Protein AF-A0A7S1X3M0-F1 (afdb_monomer_lite)

Organism: NCBI:txid63592

Foldseek 3Di:
DLLVVLVVQVVVDDVSNVVVVVVVVVVVVVLVVLVVVQADPPPDDRDDDDPVSVVVVVCCVPPPPVSVVVSVVVVVVVVVVVVVVVVVVVVVVVVVVPD

Structure (mmCIF, N/CA/C/O backbone):
data_AF-A0A7S1X3M0-F1
#
_entry.id   AF-A0A7S1X3M0-F1
#
loop_
_atom_site.group_PDB
_atom_site.id
_atom_site.type_symbol
_atom_site.label_atom_id
_atom_site.label_alt_id
_atom_site.label_comp_id
_atom_site.label_asym_id
_atom_site.label_entity_id
_atom_site.label_seq_id
_atom_site.pdbx_PDB_ins_code
_atom_site.Cartn_x
_atom_site.Cartn_y
_atom_site.Cartn_z
_atom_site.occupancy
_atom_site.B_iso_or_equiv
_atom_site.auth_seq_id
_atom_site.auth_comp_id
_atom_site.auth_asym_id
_atom_site.auth_atom_id
_atom_site.pdbx_PDB_model_num
ATOM 1 N N . ARG A 1 1 ? -13.180 -8.998 1.785 1.00 62.06 1 ARG A N 1
ATOM 2 C CA . ARG A 1 1 ? -12.391 -10.074 2.449 1.00 62.06 1 ARG A CA 1
ATOM 3 C C . ARG A 1 1 ? -11.253 -9.499 3.296 1.00 62.06 1 ARG A C 1
ATOM 5 O O . ARG A 1 1 ? -11.160 -9.897 4.445 1.00 62.06 1 ARG A O 1
ATOM 12 N N . VAL A 1 2 ? -10.456 -8.553 2.781 1.00 65.25 2 VAL A N 1
ATOM 13 C CA . VAL A 1 2 ? -9.400 -7.860 3.551 1.00 65.25 2 VAL A CA 1
ATOM 14 C C . VAL A 1 2 ? -9.981 -6.854 4.551 1.00 65.25 2 VAL A C 1
ATOM 16 O O . VAL A 1 2 ? -9.679 -6.969 5.732 1.00 65.25 2 VAL A O 1
ATOM 19 N N . LEU A 1 3 ? -10.903 -5.978 4.126 1.00 62.84 3 LEU A N 1
ATOM 20 C CA . LEU A 1 3 ? -11.621 -5.056 5.023 1.00 62.84 3 LEU A CA 1
ATOM 21 C C . LEU A 1 3 ? -12.209 -5.769 6.249 1.00 62.84 3 LEU A C 1
ATOM 23 O O . LEU A 1 3 ? -11.845 -5.461 7.369 1.00 62.84 3 LEU A O 1
ATOM 27 N N . ALA A 1 4 ? -12.996 -6.827 6.038 1.00 64.00 4 ALA A N 1
ATOM 28 C CA . ALA A 1 4 ? -13.588 -7.608 7.126 1.00 64.00 4 ALA A CA 1
ATOM 29 C C . ALA A 1 4 ? -12.561 -8.200 8.115 1.00 64.00 4 ALA A C 1
ATOM 31 O O . ALA A 1 4 ? -12.884 -8.363 9.287 1.00 64.00 4 ALA A O 1
ATOM 32 N N . MET A 1 5 ? -11.338 -8.532 7.678 1.00 67.94 5 MET A N 1
ATOM 33 C CA . MET A 1 5 ? -10.259 -8.938 8.591 1.00 67.94 5 MET A CA 1
ATOM 34 C C . MET A 1 5 ? -9.700 -7.746 9.371 1.00 67.94 5 MET A C 1
ATOM 36 O O . MET A 1 5 ? -9.484 -7.864 10.576 1.00 67.94 5 MET A O 1
ATOM 40 N N . LEU A 1 6 ? -9.487 -6.611 8.701 1.00 67.50 6 LEU A N 1
ATOM 41 C CA . LEU A 1 6 ? -8.983 -5.381 9.312 1.00 67.50 6 LEU A CA 1
ATOM 42 C C . LEU A 1 6 ? -9.972 -4.822 10.349 1.00 67.50 6 LEU A C 1
ATOM 44 O O . LEU A 1 6 ? -9.565 -4.512 11.465 1.00 67.50 6 LEU A O 1
ATOM 48 N N . THR A 1 7 ? -11.271 -4.807 10.045 1.00 64.31 7 THR A N 1
ATOM 49 C CA . THR A 1 7 ? -12.333 -4.403 10.980 1.00 64.31 7 THR A CA 1
ATOM 50 C C . THR A 1 7 ? -12.415 -5.356 12.178 1.00 64.31 7 THR A C 1
ATOM 52 O O . THR A 1 7 ? -12.579 -4.925 13.316 1.00 64.31 7 THR A O 1
ATOM 55 N N . ARG A 1 8 ? -12.208 -6.668 11.981 1.00 66.31 8 ARG A N 1
ATOM 56 C CA . ARG A 1 8 ? -12.143 -7.633 13.097 1.00 66.31 8 ARG A CA 1
ATOM 57 C C . ARG A 1 8 ? -10.950 -7.363 14.019 1.00 66.31 8 ARG A C 1
ATOM 59 O O . ARG A 1 8 ? -11.074 -7.473 15.234 1.00 66.31 8 ARG A O 1
ATOM 66 N N . LEU A 1 9 ? -9.807 -6.977 13.454 1.00 63.94 9 LEU A N 1
ATOM 67 C CA . LEU A 1 9 ? -8.625 -6.561 14.215 1.00 63.94 9 LEU A CA 1
ATOM 68 C C . LEU A 1 9 ? -8.849 -5.240 14.961 1.00 63.94 9 LEU A C 1
ATOM 70 O O . LEU A 1 9 ? -8.389 -5.115 16.092 1.00 63.94 9 LEU A O 1
ATOM 74 N N . TYR A 1 10 ? -9.604 -4.305 14.380 1.00 62.72 10 TYR A N 1
ATOM 75 C CA . TYR A 1 10 ? -10.039 -3.086 15.065 1.00 62.72 10 TYR A CA 1
ATOM 76 C C . TYR A 1 10 ? -10.862 -3.410 16.324 1.00 62.72 10 TYR A C 1
ATOM 78 O O . TYR A 1 10 ? -10.590 -2.878 17.399 1.00 62.72 10 TYR A O 1
ATOM 86 N N . THR A 1 11 ? -11.786 -4.377 16.239 1.00 65.75 11 THR A N 1
ATOM 87 C CA . THR A 1 11 ? -12.591 -4.813 17.400 1.00 65.75 11 THR A CA 1
ATOM 88 C C . THR A 1 11 ? -11.795 -5.542 18.491 1.00 65.75 11 THR A C 1
ATOM 90 O O . THR A 1 11 ? -12.289 -5.678 19.608 1.00 65.75 11 THR A O 1
ATOM 93 N N . LEU A 1 12 ? -10.565 -5.993 18.206 1.00 62.84 12 LEU A N 1
ATOM 94 C CA . LEU A 1 12 ? -9.696 -6.681 19.174 1.00 62.84 12 LEU A CA 1
ATOM 95 C C . LEU A 1 12 ? -8.984 -5.723 20.154 1.00 62.84 12 LEU A C 1
ATOM 97 O O . LEU A 1 12 ? -8.334 -6.190 21.090 1.00 62.84 12 LEU A O 1
ATOM 101 N N . GLY A 1 13 ? -9.108 -4.404 19.968 1.00 66.38 13 GLY A N 1
ATOM 102 C CA . GLY A 1 13 ? -8.579 -3.376 20.870 1.00 66.38 13 GLY A CA 1
ATOM 103 C C . GLY A 1 13 ? -7.465 -2.514 20.262 1.00 66.38 13 GLY A C 1
ATOM 104 O O . GLY A 1 13 ? -6.833 -2.874 19.266 1.00 66.38 13 GLY A O 1
ATOM 105 N N . SER A 1 14 ? -7.199 -1.356 20.882 1.00 69.00 14 SER A N 1
ATOM 106 C CA . SER A 1 14 ? -6.339 -0.306 20.302 1.00 69.00 14 SER A CA 1
ATOM 107 C C . SER A 1 14 ? -4.895 -0.751 20.026 1.00 69.00 14 SER A C 1
ATOM 109 O O . SER A 1 14 ? -4.306 -0.339 19.030 1.00 69.00 14 SER A O 1
ATOM 111 N N . SER A 1 15 ? -4.335 -1.643 20.850 1.00 77.38 15 SER A N 1
ATOM 112 C CA . SER A 1 15 ? -2.954 -2.131 20.699 1.00 77.38 15 SER A CA 1
ATOM 113 C C . SER A 1 15 ? -2.755 -2.972 19.430 1.00 77.38 15 SER A C 1
ATOM 115 O O . SER A 1 15 ? -1.770 -2.790 18.711 1.00 77.38 15 SER A O 1
ATOM 117 N N . ALA A 1 16 ? -3.705 -3.856 19.102 1.00 77.50 16 ALA A N 1
ATOM 118 C CA . ALA A 1 16 ? -3.637 -4.679 17.893 1.00 77.50 16 ALA A CA 1
ATOM 119 C C . ALA A 1 16 ? -3.749 -3.816 16.626 1.00 77.50 16 ALA A C 1
ATOM 121 O O . ALA A 1 16 ? -3.015 -4.019 15.657 1.00 77.50 16 ALA A O 1
ATOM 122 N N . MET A 1 17 ? -4.616 -2.804 16.674 1.00 76.62 17 MET A N 1
ATOM 123 C CA . MET A 1 17 ? -4.797 -1.831 15.602 1.00 76.62 17 MET A CA 1
ATOM 124 C C . MET A 1 17 ? -3.538 -0.979 15.368 1.00 76.62 17 MET A C 1
ATOM 126 O O . MET A 1 17 ? -3.088 -0.828 14.231 1.00 76.62 17 MET A O 1
ATOM 130 N N . GLU A 1 18 ? -2.898 -0.479 16.428 1.00 80.94 18 GLU A N 1
ATOM 131 C CA . GLU A 1 18 ? -1.627 0.244 16.300 1.00 80.94 18 GLU A CA 1
ATOM 132 C C . GLU A 1 18 ? -0.512 -0.627 15.709 1.00 80.94 18 GLU A C 1
ATOM 134 O O . GLU A 1 18 ? 0.251 -0.176 14.848 1.00 80.94 18 GLU A O 1
ATOM 139 N N . GLN A 1 19 ? -0.398 -1.880 16.156 1.00 84.25 19 GLN A N 1
ATOM 140 C CA . GLN A 1 19 ? 0.600 -2.812 15.630 1.00 84.25 19 GLN A CA 1
ATOM 141 C C . GLN A 1 19 ? 0.368 -3.100 14.145 1.00 84.25 19 GLN A C 1
ATOM 143 O O . GLN A 1 19 ? 1.316 -3.067 13.356 1.00 84.25 19 GLN A O 1
ATOM 148 N N . LEU A 1 20 ? -0.887 -3.306 13.750 1.00 83.50 20 LEU A N 1
ATOM 149 C CA . LEU A 1 20 ? -1.288 -3.486 12.361 1.00 83.50 20 LEU A CA 1
ATOM 150 C C . LEU A 1 20 ? -0.913 -2.271 11.502 1.00 83.50 20 LEU A C 1
ATOM 152 O O . LEU A 1 20 ? -0.260 -2.434 10.471 1.00 83.50 20 LEU A O 1
ATOM 156 N N . LEU A 1 21 ? -1.228 -1.052 11.950 1.00 84.81 21 LEU A N 1
ATOM 157 C CA . LEU A 1 21 ? -0.844 0.178 11.250 1.00 84.81 21 LEU A CA 1
ATOM 158 C C . LEU A 1 21 ? 0.679 0.313 11.110 1.00 84.81 21 LEU A C 1
ATOM 160 O O . LEU A 1 21 ? 1.171 0.709 10.048 1.00 84.81 21 LEU A O 1
ATOM 164 N N . ARG A 1 22 ? 1.456 -0.070 12.133 1.00 88.50 22 ARG A N 1
ATOM 165 C CA . ARG A 1 22 ? 2.930 -0.080 12.055 1.00 88.50 22 ARG A CA 1
ATOM 166 C C . ARG A 1 22 ? 3.439 -1.073 11.011 1.00 88.50 22 ARG A C 1
ATOM 168 O O . ARG A 1 22 ? 4.363 -0.742 10.266 1.00 88.50 22 ARG A O 1
ATOM 175 N N . VAL A 1 23 ? 2.856 -2.270 10.940 1.00 89.56 23 VAL A N 1
ATOM 176 C CA . VAL A 1 23 ? 3.217 -3.280 9.933 1.00 89.56 23 VAL A CA 1
ATOM 177 C C . VAL A 1 23 ? 2.865 -2.790 8.531 1.00 89.56 23 VAL A C 1
ATOM 179 O O . VAL A 1 23 ? 3.726 -2.824 7.652 1.00 89.56 23 VAL A O 1
ATOM 182 N N . LEU A 1 24 ? 1.655 -2.259 8.335 1.00 89.31 24 LEU A N 1
ATOM 183 C CA . LEU A 1 24 ? 1.218 -1.693 7.058 1.00 89.31 24 LEU A CA 1
ATOM 184 C C . LEU A 1 24 ? 2.154 -0.572 6.602 1.00 89.31 24 LEU A C 1
ATOM 186 O O . LEU A 1 24 ? 2.650 -0.599 5.479 1.00 89.31 24 LEU A O 1
ATOM 190 N N . THR A 1 25 ? 2.491 0.358 7.496 1.00 90.81 25 THR A N 1
ATOM 191 C CA . THR A 1 25 ? 3.425 1.457 7.203 1.00 90.81 25 THR A CA 1
ATOM 192 C C . THR A 1 25 ? 4.780 0.933 6.719 1.00 90.81 25 THR A C 1
ATOM 194 O O . THR A 1 25 ? 5.341 1.437 5.743 1.00 90.81 25 THR A O 1
ATOM 197 N N . ARG A 1 26 ? 5.316 -0.111 7.366 1.00 92.94 26 ARG A N 1
ATOM 198 C CA . ARG A 1 26 ? 6.574 -0.745 6.945 1.00 92.94 26 ARG A CA 1
ATOM 199 C C . ARG A 1 26 ? 6.436 -1.426 5.585 1.00 92.94 26 ARG A C 1
ATOM 201 O O . ARG A 1 26 ? 7.324 -1.258 4.752 1.00 92.94 26 ARG A O 1
ATOM 208 N N . ALA A 1 27 ? 5.335 -2.135 5.343 1.00 90.12 27 ALA A N 1
ATOM 209 C CA . ALA A 1 27 ? 5.070 -2.794 4.069 1.00 90.12 27 ALA A CA 1
ATOM 210 C C . ALA A 1 27 ? 5.014 -1.783 2.910 1.00 90.12 27 ALA A C 1
ATOM 212 O O . ALA A 1 27 ? 5.738 -1.946 1.928 1.00 90.12 27 ALA A O 1
ATOM 213 N N . TYR A 1 28 ? 4.260 -0.687 3.060 1.00 92.62 28 TYR A N 1
ATOM 214 C CA . TYR A 1 28 ? 4.201 0.386 2.060 1.00 92.62 28 TYR A CA 1
ATOM 215 C C . TYR A 1 28 ? 5.561 1.052 1.836 1.00 92.62 28 TYR A C 1
ATOM 217 O O . TYR A 1 28 ? 5.925 1.341 0.695 1.00 92.62 28 TYR A O 1
ATOM 225 N N . LYS A 1 29 ? 6.354 1.258 2.897 1.00 94.62 29 LYS A N 1
ATOM 226 C CA . LYS A 1 29 ? 7.708 1.816 2.771 1.00 94.62 29 LYS A CA 1
ATOM 227 C C . LYS A 1 29 ? 8.616 0.909 1.940 1.00 94.62 29 LYS A C 1
ATOM 229 O O . LYS A 1 29 ? 9.281 1.396 1.027 1.00 94.62 29 LYS A O 1
ATOM 234 N N . VAL A 1 30 ? 8.631 -0.391 2.233 1.00 94.81 30 VAL A N 1
ATOM 235 C CA . VAL A 1 30 ? 9.439 -1.372 1.491 1.00 94.81 30 VAL A CA 1
ATOM 236 C C . VAL A 1 30 ? 8.979 -1.460 0.038 1.00 94.81 30 VAL A C 1
ATOM 238 O O . VAL A 1 30 ? 9.812 -1.399 -0.864 1.00 94.81 30 VAL A O 1
ATOM 241 N N . LEU A 1 31 ? 7.667 -1.516 -0.204 1.00 93.44 31 LEU A N 1
ATOM 242 C CA . LEU A 1 31 ? 7.106 -1.553 -1.553 1.00 93.44 31 LEU A CA 1
ATOM 243 C C . LEU A 1 31 ? 7.474 -0.296 -2.354 1.00 93.44 31 LEU A C 1
ATOM 245 O O . LEU A 1 31 ? 7.896 -0.395 -3.504 1.00 93.44 31 LEU A O 1
ATOM 249 N N . GLY A 1 32 ? 7.395 0.883 -1.731 1.00 93.88 32 GLY A N 1
ATOM 250 C CA . GLY A 1 32 ? 7.797 2.146 -2.345 1.00 93.88 32 GLY A CA 1
ATOM 251 C C . GLY A 1 32 ? 9.294 2.212 -2.654 1.00 93.88 32 GLY A C 1
ATOM 252 O O . GLY A 1 32 ? 9.682 2.726 -3.701 1.00 93.88 32 GLY A O 1
ATOM 253 N N . MET A 1 33 ? 10.148 1.670 -1.781 1.00 94.38 33 MET A N 1
ATOM 254 C CA . MET A 1 33 ? 11.587 1.561 -2.044 1.00 94.38 33 MET A CA 1
ATOM 255 C C . MET A 1 33 ? 11.878 0.610 -3.208 1.00 94.38 33 MET A C 1
ATOM 257 O O . MET A 1 33 ? 12.644 0.970 -4.101 1.00 94.38 33 MET A O 1
ATOM 261 N N . ALA A 1 34 ? 11.231 -0.557 -3.239 1.00 92.62 34 ALA A N 1
ATOM 262 C CA . ALA A 1 34 ? 11.369 -1.520 -4.327 1.00 92.62 34 ALA A CA 1
ATOM 263 C C . ALA A 1 34 ? 10.916 -0.918 -5.667 1.00 92.62 34 ALA A C 1
ATOM 265 O O . ALA A 1 34 ? 11.647 -0.987 -6.654 1.00 92.62 34 ALA A O 1
ATOM 266 N N . ALA A 1 35 ? 9.764 -0.241 -5.686 1.00 91.44 35 ALA A N 1
ATOM 267 C CA . ALA A 1 35 ? 9.265 0.455 -6.868 1.00 91.44 35 ALA A CA 1
ATOM 268 C C . ALA A 1 35 ? 10.250 1.525 -7.359 1.00 91.44 35 ALA A C 1
ATOM 270 O O . ALA A 1 35 ? 10.567 1.561 -8.542 1.00 91.44 35 ALA A O 1
ATOM 271 N N . LYS A 1 36 ? 10.803 2.346 -6.455 1.00 92.19 36 LYS A N 1
ATOM 272 C CA . LYS A 1 36 ? 11.815 3.356 -6.806 1.00 92.19 36 LYS A CA 1
ATOM 273 C C . LYS A 1 36 ? 13.095 2.736 -7.360 1.00 92.19 36 LYS A C 1
ATOM 275 O O . LYS A 1 36 ? 13.620 3.244 -8.340 1.00 92.19 36 LYS A O 1
ATOM 280 N N . SER A 1 37 ? 13.575 1.637 -6.776 1.00 90.88 37 SER A N 1
ATOM 281 C CA . SER A 1 37 ? 14.767 0.937 -7.278 1.00 90.88 37 SER A CA 1
ATOM 282 C C . SER A 1 37 ? 14.570 0.306 -8.657 1.00 90.88 37 SER A C 1
ATOM 284 O O . SER A 1 37 ? 15.543 0.062 -9.361 1.00 90.88 37 SER A O 1
ATOM 286 N N . ALA A 1 38 ? 13.318 0.059 -9.053 1.00 90.81 38 ALA A N 1
ATOM 287 C CA . ALA A 1 38 ? 12.986 -0.454 -10.374 1.00 90.81 38 ALA A CA 1
ATOM 288 C C . ALA A 1 38 ? 12.900 0.650 -11.445 1.00 90.81 38 ALA A C 1
ATOM 290 O O . ALA A 1 38 ? 12.753 0.329 -12.623 1.00 90.81 38 ALA A O 1
ATOM 291 N N . ILE A 1 39 ? 12.978 1.930 -11.063 1.00 92.12 39 ILE A N 1
ATOM 292 C CA . ILE A 1 39 ? 12.944 3.065 -11.989 1.00 92.12 39 ILE A CA 1
ATOM 293 C C . ILE A 1 39 ? 14.375 3.415 -12.396 1.00 92.12 39 ILE A C 1
ATOM 295 O O . ILE A 1 39 ? 15.233 3.677 -11.552 1.00 92.12 39 ILE A O 1
ATOM 299 N N . ALA A 1 40 ? 14.626 3.433 -13.702 1.00 91.31 40 ALA A N 1
ATOM 300 C CA . ALA A 1 40 ? 15.906 3.845 -14.247 1.00 91.31 40 ALA A CA 1
ATOM 301 C C . ALA A 1 40 ? 16.139 5.349 -13.996 1.00 91.31 40 ALA A C 1
ATOM 303 O O . ALA A 1 40 ? 15.197 6.147 -14.070 1.00 91.31 40 ALA A O 1
ATOM 304 N N . PRO A 1 41 ? 17.387 5.772 -13.730 1.00 90.25 41 PRO A N 1
ATOM 305 C CA . PRO A 1 41 ? 17.720 7.186 -13.640 1.00 90.25 41 PRO A CA 1
ATOM 306 C C . PRO A 1 41 ? 17.382 7.931 -14.937 1.00 90.25 41 PRO A C 1
ATOM 308 O O . PRO A 1 41 ? 17.343 7.357 -16.027 1.00 90.25 41 PRO A O 1
ATOM 311 N N . LYS A 1 42 ? 17.171 9.245 -14.834 1.00 91.56 42 LYS A N 1
ATOM 312 C CA . LYS A 1 42 ? 16.846 10.084 -15.993 1.00 91.56 42 LYS A CA 1
ATOM 313 C C . LYS A 1 42 ? 17.940 9.969 -17.063 1.00 91.56 42 LYS A C 1
ATOM 315 O O . LYS A 1 42 ? 19.118 10.118 -16.758 1.00 91.56 42 LYS A O 1
ATOM 320 N N . GLY A 1 43 ? 17.533 9.734 -18.310 1.00 91.38 43 GLY A N 1
ATOM 321 C CA . GLY A 1 43 ? 18.449 9.564 -19.444 1.00 91.38 43 GLY A CA 1
ATOM 322 C C . GLY A 1 43 ? 18.916 8.124 -19.684 1.00 91.38 43 GLY A C 1
ATOM 323 O O . GLY A 1 43 ? 19.603 7.885 -20.671 1.00 91.38 43 GLY A O 1
ATOM 324 N N . PHE A 1 44 ? 18.517 7.166 -18.841 1.00 92.75 44 PHE A N 1
ATOM 325 C CA . PHE A 1 44 ? 18.782 5.741 -19.044 1.00 92.75 44 PHE A CA 1
ATOM 326 C C . PHE A 1 44 ? 17.543 5.013 -19.570 1.00 92.75 44 PHE A C 1
ATOM 328 O O . PHE A 1 44 ? 16.405 5.425 -19.339 1.00 92.75 44 PHE A O 1
ATOM 335 N N . PHE A 1 45 ? 17.767 3.905 -20.276 1.00 93.19 45 PHE A N 1
ATOM 336 C CA . PHE A 1 45 ? 16.688 3.063 -20.778 1.00 93.19 45 PHE A CA 1
ATOM 337 C C . PHE A 1 45 ? 15.981 2.336 -19.625 1.00 93.19 45 PHE A C 1
ATOM 339 O O . PHE A 1 45 ? 16.611 1.627 -18.836 1.00 93.19 45 PHE A O 1
ATOM 346 N N . GLN A 1 46 ? 14.660 2.497 -19.536 1.00 93.31 46 GLN A N 1
ATOM 347 C CA . GLN A 1 46 ? 13.841 1.825 -18.533 1.00 93.31 46 GLN A CA 1
ATOM 348 C C . GLN A 1 46 ? 13.667 0.350 -18.899 1.00 93.31 46 GLN A C 1
ATOM 350 O O . GLN A 1 46 ? 13.015 0.012 -19.885 1.00 93.31 46 GLN A O 1
ATOM 355 N N . SER A 1 47 ? 14.200 -0.538 -18.061 1.00 89.25 47 SER A N 1
ATOM 356 C CA . SER A 1 47 ? 13.923 -1.968 -18.197 1.00 89.25 47 SER A CA 1
ATOM 357 C C . SER A 1 47 ? 12.481 -2.282 -17.780 1.00 89.25 47 SER A C 1
ATOM 359 O O . SER A 1 47 ? 11.947 -1.623 -16.880 1.00 89.25 47 SER A O 1
ATOM 361 N N . PRO A 1 48 ? 11.832 -3.291 -18.386 1.00 88.38 48 PRO A N 1
ATOM 362 C CA . PRO A 1 48 ? 10.518 -3.741 -17.949 1.00 88.38 48 PRO A CA 1
ATOM 363 C C . PRO A 1 48 ? 10.526 -4.108 -16.462 1.00 88.38 48 PRO A C 1
ATOM 365 O O . PRO A 1 48 ? 11.427 -4.799 -15.984 1.00 88.38 48 PRO A O 1
ATOM 368 N N . ILE A 1 49 ? 9.507 -3.658 -15.730 1.00 88.12 49 ILE A N 1
ATOM 369 C CA . ILE A 1 49 ? 9.350 -3.992 -14.313 1.00 88.12 49 ILE A CA 1
ATOM 370 C C . ILE A 1 49 ? 9.201 -5.511 -14.140 1.00 88.12 49 ILE A C 1
ATOM 372 O O . ILE A 1 49 ? 8.543 -6.192 -14.931 1.00 88.12 49 ILE A O 1
ATOM 376 N N . ASN A 1 50 ? 9.774 -6.038 -13.056 1.00 91.62 50 ASN A N 1
ATOM 377 C CA . ASN A 1 50 ? 9.595 -7.431 -12.667 1.00 91.62 50 ASN A CA 1
ATOM 378 C C . ASN A 1 50 ? 8.095 -7.754 -12.490 1.00 91.62 50 ASN A C 1
ATOM 380 O O . ASN A 1 50 ? 7.380 -7.047 -11.777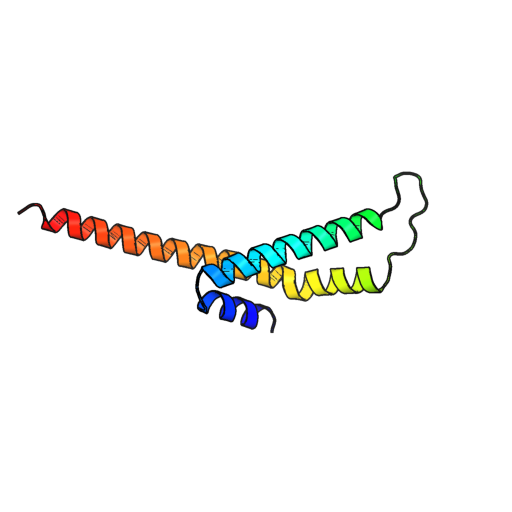 1.00 91.62 50 ASN A O 1
ATOM 384 N N . ARG A 1 51 ? 7.622 -8.849 -13.103 1.00 93.00 51 ARG A N 1
ATOM 385 C CA . ARG A 1 51 ? 6.207 -9.262 -13.060 1.00 93.00 51 ARG A CA 1
ATOM 386 C C . ARG A 1 51 ? 5.678 -9.450 -11.635 1.00 93.00 51 ARG A C 1
ATOM 388 O O . ARG A 1 51 ? 4.543 -9.069 -11.370 1.00 93.00 51 ARG A O 1
ATOM 395 N N . ASN A 1 52 ? 6.497 -9.970 -10.723 1.00 92.62 52 ASN A N 1
ATOM 396 C CA . ASN A 1 52 ? 6.116 -10.170 -9.325 1.00 92.62 52 ASN A CA 1
ATOM 397 C C . ASN A 1 52 ? 5.972 -8.833 -8.596 1.00 92.62 52 ASN A C 1
ATOM 399 O O . ASN A 1 52 ? 5.021 -8.653 -7.845 1.00 92.62 52 ASN A O 1
ATOM 403 N N . LEU A 1 53 ? 6.875 -7.879 -8.852 1.00 91.56 53 LEU A N 1
ATOM 404 C CA . LEU A 1 53 ? 6.769 -6.534 -8.284 1.00 91.56 53 LEU A CA 1
ATOM 405 C C . LEU A 1 53 ? 5.512 -5.826 -8.799 1.00 91.56 53 LEU 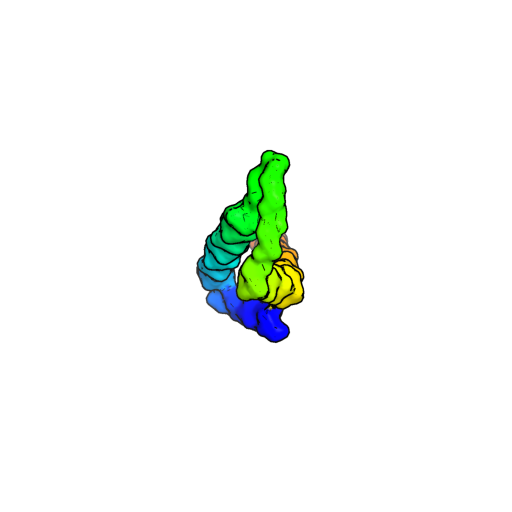A C 1
ATOM 407 O O . LEU A 1 53 ? 4.781 -5.241 -8.007 1.00 91.56 53 LEU A O 1
ATOM 411 N N . LYS A 1 54 ? 5.222 -5.935 -10.102 1.00 92.81 54 LYS A N 1
ATOM 412 C CA . LYS A 1 54 ? 3.985 -5.400 -10.682 1.00 92.81 54 LYS A CA 1
ATOM 413 C C . LYS A 1 54 ? 2.747 -6.007 -10.023 1.00 92.81 54 LYS A C 1
ATOM 415 O O . LYS A 1 54 ? 1.892 -5.268 -9.555 1.00 92.81 54 LYS A O 1
ATOM 420 N N . ALA A 1 55 ? 2.676 -7.337 -9.950 1.00 93.12 55 ALA A N 1
ATOM 421 C CA . ALA A 1 55 ? 1.549 -8.035 -9.340 1.00 93.12 55 ALA A CA 1
ATOM 422 C C . ALA A 1 55 ? 1.372 -7.650 -7.864 1.00 93.12 55 ALA A C 1
ATOM 424 O O . ALA A 1 55 ? 0.253 -7.418 -7.421 1.00 93.12 55 ALA A O 1
ATOM 425 N N . LEU A 1 56 ? 2.468 -7.518 -7.113 1.00 91.31 56 LEU A N 1
ATOM 426 C CA . LEU A 1 56 ? 2.425 -7.108 -5.713 1.00 91.31 56 LEU A CA 1
ATOM 427 C C . LEU A 1 56 ? 1.890 -5.681 -5.547 1.00 91.31 56 LEU A C 1
ATOM 429 O O . LEU A 1 56 ? 1.065 -5.444 -4.667 1.00 91.31 56 LEU A O 1
ATOM 433 N N . VAL A 1 57 ? 2.328 -4.741 -6.391 1.00 90.81 57 VAL A N 1
ATOM 434 C CA . VAL A 1 57 ? 1.815 -3.362 -6.396 1.00 90.81 57 VAL A CA 1
ATOM 435 C C . VAL A 1 57 ? 0.331 -3.341 -6.758 1.00 90.81 57 VAL A C 1
ATOM 437 O O . VAL A 1 57 ? -0.449 -2.702 -6.055 1.00 90.81 57 VAL A O 1
ATOM 440 N N . ASP A 1 58 ? -0.069 -4.076 -7.796 1.00 91.88 58 ASP A N 1
ATOM 441 C CA . ASP A 1 58 ? -1.457 -4.132 -8.260 1.00 91.88 58 ASP A CA 1
ATOM 442 C C . ASP A 1 58 ? -2.388 -4.722 -7.186 1.00 91.88 58 ASP A C 1
ATOM 444 O O . ASP A 1 58 ? -3.419 -4.125 -6.874 1.00 91.88 58 ASP A O 1
ATOM 448 N N . CYS A 1 59 ? -2.011 -5.847 -6.567 1.00 89.88 59 CYS A N 1
ATOM 449 C CA . CYS A 1 59 ? -2.772 -6.461 -5.473 1.00 89.88 59 CYS A CA 1
ATOM 450 C C . CYS A 1 59 ? -2.851 -5.536 -4.255 1.00 89.88 59 CYS A C 1
ATOM 452 O O . CYS A 1 59 ? -3.918 -5.370 -3.672 1.00 89.88 59 CYS A O 1
ATOM 454 N N . THR A 1 60 ? -1.738 -4.894 -3.887 1.00 89.94 60 THR A N 1
ATOM 455 C CA . THR A 1 60 ? -1.719 -3.935 -2.771 1.00 89.94 60 THR A CA 1
ATOM 456 C C . THR A 1 60 ? -2.685 -2.784 -3.040 1.00 89.94 60 THR A C 1
ATOM 458 O O . THR A 1 60 ? -3.499 -2.443 -2.185 1.00 89.94 60 THR A O 1
ATOM 461 N N . ASN A 1 61 ? -2.649 -2.221 -4.249 1.00 89.62 61 ASN A N 1
ATOM 462 C CA . ASN A 1 61 ? -3.501 -1.097 -4.607 1.00 89.62 61 ASN A CA 1
ATOM 463 C C . ASN A 1 61 ? -4.989 -1.475 -4.637 1.00 89.62 61 ASN A C 1
ATOM 465 O O . ASN A 1 61 ? -5.829 -0.738 -4.128 1.00 89.62 61 ASN A O 1
ATOM 469 N N . LYS A 1 62 ? -5.310 -2.641 -5.204 1.00 88.25 62 LYS A N 1
ATOM 470 C CA . LYS A 1 62 ? -6.690 -3.096 -5.381 1.00 88.25 62 LYS A CA 1
ATOM 471 C C . LYS A 1 62 ? -7.332 -3.591 -4.085 1.00 88.25 62 LYS A C 1
ATOM 473 O O . LYS A 1 62 ? -8.486 -3.270 -3.824 1.00 88.25 62 LYS A O 1
ATOM 478 N N . ASP A 1 63 ? -6.598 -4.373 -3.297 1.00 84.62 63 ASP A N 1
ATOM 479 C CA . ASP A 1 63 ? -7.183 -5.144 -2.195 1.00 84.62 63 ASP A CA 1
ATOM 480 C C . ASP A 1 63 ? -6.849 -4.580 -0.809 1.00 84.62 63 ASP A C 1
ATOM 482 O O . ASP A 1 63 ? -7.522 -4.934 0.160 1.00 84.62 63 ASP A O 1
ATOM 486 N N . LEU A 1 64 ? -5.817 -3.732 -0.691 1.00 85.88 64 LEU A N 1
ATOM 487 C CA . LEU A 1 64 ? -5.339 -3.230 0.599 1.00 85.88 64 LEU A CA 1
ATOM 488 C C . LEU A 1 64 ? -5.492 -1.715 0.749 1.00 85.88 64 LEU A C 1
ATOM 490 O O . LEU A 1 64 ? -5.976 -1.279 1.788 1.00 85.88 64 LEU A O 1
ATOM 494 N N . THR A 1 65 ? -5.119 -0.910 -0.251 1.00 88.38 65 THR A N 1
ATOM 495 C CA . THR A 1 65 ? -5.133 0.561 -0.134 1.00 88.38 65 THR A CA 1
ATOM 496 C C . THR A 1 65 ? -6.510 1.097 0.248 1.00 88.38 65 THR A C 1
ATOM 498 O O . THR A 1 65 ? -6.618 1.829 1.229 1.00 88.38 65 THR A O 1
ATOM 501 N N . GLY A 1 66 ? -7.563 0.691 -0.470 1.00 87.75 66 GLY A N 1
ATOM 502 C CA . GLY A 1 66 ? -8.935 1.122 -0.174 1.00 87.75 66 GLY A CA 1
ATOM 503 C C . GLY A 1 66 ? -9.362 0.759 1.248 1.00 87.75 66 GLY A C 1
ATOM 504 O O . GLY A 1 66 ? -9.761 1.628 2.016 1.00 87.75 66 GLY A O 1
ATOM 505 N N . SER A 1 67 ? -9.154 -0.499 1.643 1.00 85.38 67 SER A N 1
ATOM 506 C CA . SER A 1 67 ? -9.538 -0.969 2.976 1.00 85.38 67 SER A CA 1
ATOM 507 C C . SER A 1 67 ? -8.742 -0.324 4.114 1.00 85.38 67 SER A C 1
ATOM 509 O O . SER A 1 67 ? -9.254 -0.207 5.220 1.00 85.38 67 SER A O 1
ATOM 511 N N . VAL A 1 68 ? -7.499 0.106 3.873 1.00 86.19 68 VAL A N 1
ATOM 512 C CA . VAL A 1 68 ? -6.717 0.860 4.866 1.00 86.19 68 VAL A CA 1
ATOM 513 C C . VAL A 1 68 ? -7.263 2.277 5.039 1.00 86.19 68 VAL A C 1
ATOM 515 O O . VAL A 1 68 ? -7.306 2.761 6.167 1.00 86.19 68 VAL A O 1
ATOM 518 N N . TYR A 1 69 ? -7.702 2.935 3.962 1.00 87.25 69 TYR A N 1
ATOM 519 C CA . TYR A 1 69 ? -8.352 4.244 4.067 1.00 87.25 69 TYR A CA 1
ATOM 520 C C . TYR A 1 69 ? -9.677 4.160 4.824 1.00 87.25 69 TYR A C 1
ATOM 522 O O . TYR A 1 69 ? -9.878 4.933 5.756 1.00 87.25 69 TYR A O 1
ATOM 530 N N . GLU A 1 70 ? -10.533 3.198 4.476 1.00 84.88 70 GLU A N 1
ATOM 531 C CA . GLU A 1 70 ? -11.806 2.948 5.169 1.00 84.88 70 GLU A CA 1
ATOM 532 C C . GLU A 1 70 ? -11.583 2.708 6.670 1.00 84.88 70 GLU A C 1
ATOM 534 O O . GLU A 1 70 ? -12.196 3.366 7.504 1.00 84.88 70 GLU A O 1
ATOM 539 N N . LEU A 1 71 ? -10.608 1.865 7.022 1.00 81.00 71 LEU A N 1
ATOM 540 C CA . LEU A 1 71 ? -10.241 1.579 8.410 1.00 81.00 71 LEU A CA 1
ATOM 541 C C . LEU A 1 71 ? -9.763 2.823 9.185 1.00 81.00 71 LEU A C 1
ATOM 543 O O . LEU A 1 71 ? -10.014 2.946 10.383 1.00 81.00 71 LEU A O 1
ATOM 547 N N . ILE A 1 72 ? -9.037 3.738 8.533 1.00 82.00 72 ILE A N 1
ATOM 548 C CA . ILE A 1 72 ? -8.598 4.992 9.163 1.00 82.00 72 ILE A CA 1
ATOM 549 C C . ILE A 1 72 ? -9.799 5.902 9.431 1.00 82.00 72 ILE A C 1
ATOM 551 O O . ILE A 1 72 ? -9.847 6.508 10.501 1.00 82.00 72 ILE A O 1
ATOM 555 N N . VAL A 1 73 ? -10.752 5.985 8.496 1.00 83.25 73 VAL A N 1
ATOM 556 C CA . VAL A 1 73 ? -11.983 6.774 8.665 1.00 83.25 73 VAL A CA 1
ATOM 557 C C . VAL A 1 73 ? -12.812 6.218 9.823 1.00 83.25 73 VAL A C 1
ATOM 559 O O . VAL A 1 73 ? -13.067 6.950 10.776 1.00 83.25 73 VAL A O 1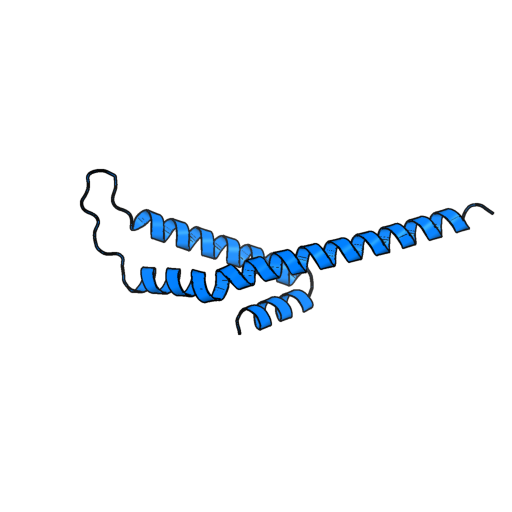
ATOM 562 N N . GLU A 1 74 ? -13.108 4.914 9.819 1.00 77.12 74 GLU A N 1
ATOM 563 C CA . GLU A 1 74 ? -13.831 4.239 10.913 1.00 77.12 74 GLU A CA 1
ATOM 564 C C . GLU A 1 74 ? -13.128 4.447 12.268 1.00 77.12 74 GLU A C 1
ATOM 566 O O . GLU A 1 74 ? -13.754 4.730 13.292 1.00 77.12 74 GLU A O 1
ATOM 571 N N . GLY A 1 75 ? -11.794 4.355 12.278 1.00 72.50 75 GLY A N 1
ATOM 572 C CA . GLY A 1 75 ? -10.987 4.563 13.474 1.00 72.50 75 GLY A CA 1
ATOM 573 C C . GLY A 1 75 ? -11.046 5.986 14.034 1.00 72.50 75 GLY A C 1
ATOM 574 O O . GLY A 1 75 ? -10.967 6.159 15.253 1.00 72.50 75 GLY A O 1
ATOM 575 N N . GLN A 1 76 ? -11.176 6.993 13.169 1.00 74.56 76 GLN A N 1
ATOM 576 C CA . GLN A 1 76 ? -11.309 8.396 13.562 1.00 74.56 76 GLN A CA 1
ATOM 577 C C . GLN A 1 76 ? -12.715 8.710 14.078 1.00 74.56 76 GLN A C 1
ATOM 579 O O . GLN A 1 76 ? -12.829 9.353 15.122 1.00 74.56 76 GLN A O 1
ATOM 584 N N . GLU A 1 77 ? -13.756 8.212 13.410 1.00 70.62 77 GLU A N 1
ATOM 585 C CA . GLU A 1 77 ? -15.155 8.400 13.813 1.00 70.62 77 GLU A CA 1
ATOM 586 C C . GLU A 1 77 ? -15.416 7.810 15.209 1.00 70.62 77 GLU A C 1
ATOM 588 O O . GLU A 1 77 ? -15.857 8.525 16.112 1.00 70.62 77 GLU A O 1
ATOM 593 N N . GLY A 1 78 ? -15.010 6.558 15.454 1.00 64.06 78 GLY A N 1
ATOM 594 C CA . GLY A 1 78 ? -15.175 5.924 16.769 1.00 64.06 78 GLY A CA 1
ATOM 595 C C . GLY A 1 78 ? -14.369 6.597 17.893 1.00 64.06 78 GLY A C 1
ATOM 596 O O . GLY A 1 78 ? -14.803 6.652 19.048 1.00 64.06 78 GLY A O 1
ATOM 597 N N . ALA A 1 79 ? -13.202 7.168 17.578 1.00 60.53 79 ALA A N 1
ATOM 598 C CA . ALA A 1 79 ? -12.409 7.929 18.546 1.00 60.53 79 ALA A CA 1
ATOM 599 C C . ALA A 1 79 ? -13.031 9.298 18.878 1.00 60.53 79 ALA A C 1
ATOM 601 O O . ALA A 1 79 ? -12.819 9.826 19.976 1.00 60.53 79 ALA A O 1
ATOM 602 N N . GLN A 1 80 ? -13.778 9.882 17.940 1.00 58.88 80 GLN A N 1
ATOM 603 C CA . GLN A 1 80 ? -14.449 11.166 18.100 1.00 58.88 80 GLN A CA 1
ATOM 604 C C . GLN A 1 80 ? -15.729 11.018 18.938 1.00 58.88 80 GLN A C 1
ATOM 606 O O . GLN A 1 80 ? -15.889 11.755 19.913 1.00 58.88 80 GLN A O 1
ATOM 611 N N . GLU A 1 81 ? -16.543 9.991 18.676 1.00 57.47 81 GLU A N 1
ATOM 612 C CA . GLU A 1 81 ? -17.717 9.641 19.496 1.00 57.47 81 GLU A CA 1
ATOM 613 C C . GLU A 1 81 ? -17.336 9.305 20.951 1.00 57.47 81 GLU A C 1
ATOM 615 O O . GLU A 1 81 ? -17.993 9.733 21.907 1.00 57.47 81 GLU A O 1
ATOM 620 N N . GLY A 1 82 ? -16.223 8.590 21.151 1.00 56.16 82 GLY A N 1
ATOM 621 C CA . GLY A 1 82 ? -15.708 8.275 22.486 1.00 56.16 82 GLY A CA 1
ATOM 622 C C . GLY A 1 82 ? -15.306 9.516 23.293 1.00 56.16 82 GLY A C 1
ATOM 623 O O . GLY A 1 82 ? -15.549 9.575 24.501 1.00 56.16 82 GLY A O 1
ATOM 624 N N . LYS A 1 83 ? -14.734 10.538 22.640 1.00 55.66 83 LYS A N 1
ATOM 625 C CA . LYS A 1 83 ? -14.366 11.813 23.284 1.00 55.66 83 LYS A CA 1
ATOM 626 C C . LYS A 1 83 ? -15.580 12.676 23.611 1.00 55.66 83 LYS A C 1
ATOM 628 O O . LYS A 1 83 ? -15.591 13.328 24.656 1.00 55.66 83 LYS A O 1
ATOM 633 N N . GLU A 1 84 ? -16.592 12.673 22.752 1.00 54.19 84 GLU A N 1
ATOM 634 C CA . GLU A 1 84 ? -17.816 13.449 22.958 1.00 54.19 84 GLU A CA 1
ATOM 635 C C . GLU A 1 84 ? -18.602 12.935 24.178 1.00 54.19 84 GLU A C 1
ATOM 637 O O . GLU A 1 84 ? -18.983 13.715 25.057 1.00 54.19 84 GLU A O 1
ATOM 642 N N . ASN A 1 85 ? -18.711 11.611 24.325 1.00 54.38 85 ASN A N 1
ATOM 643 C CA . ASN A 1 85 ? -19.326 10.978 25.495 1.00 54.38 85 ASN A CA 1
ATOM 644 C C . ASN A 1 85 ? -18.522 11.186 26.792 1.00 54.38 85 ASN A C 1
ATOM 646 O O . ASN A 1 85 ? -19.103 11.429 27.856 1.00 54.38 85 ASN A O 1
ATOM 650 N N . GLN A 1 86 ? -17.185 11.161 26.728 1.0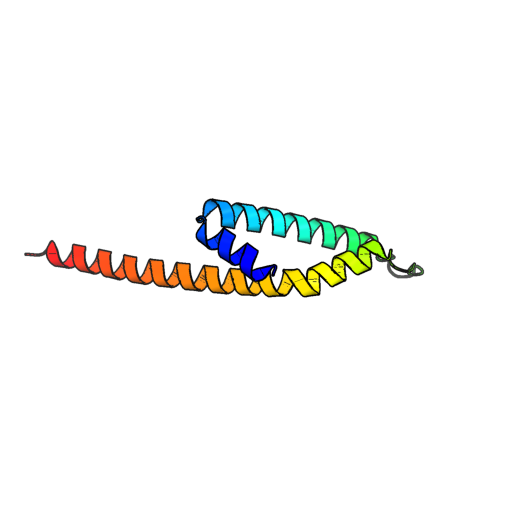0 55.72 86 GLN A N 1
ATOM 651 C CA . GLN A 1 86 ? -16.339 11.450 27.893 1.00 55.72 86 GLN A CA 1
ATOM 652 C C . GLN A 1 86 ? -16.472 12.915 28.345 1.00 55.72 86 GLN A C 1
ATOM 654 O O . GLN A 1 86 ? -16.577 13.190 29.542 1.00 55.72 86 GLN A O 1
ATOM 659 N N . GLY A 1 87 ? -16.544 13.856 27.396 1.00 55.94 87 GLY A N 1
ATOM 660 C CA . GLY A 1 87 ? -16.758 15.278 27.670 1.00 55.94 87 GLY A CA 1
ATOM 661 C C . GLY A 1 87 ? -18.100 15.565 28.354 1.00 55.94 87 GLY A C 1
ATOM 662 O O . GLY A 1 87 ? -18.148 16.328 29.322 1.00 55.94 87 GLY A O 1
ATOM 663 N N . GLN A 1 88 ? -19.180 14.905 27.921 1.00 54.47 88 GLN A N 1
ATOM 664 C CA . GLN A 1 88 ? -20.500 15.031 28.553 1.00 54.47 88 GLN A CA 1
ATOM 665 C C . GLN A 1 88 ? -20.544 14.428 29.966 1.00 54.47 88 GLN A C 1
ATOM 667 O O . GLN A 1 88 ? -21.163 15.008 30.862 1.00 54.47 88 GLN A O 1
ATOM 672 N N . SER A 1 89 ? -19.859 13.302 30.197 1.00 55.50 89 SER A N 1
ATOM 673 C CA . SER A 1 89 ? -19.772 12.682 31.526 1.00 55.50 89 SER A CA 1
ATOM 674 C C . SER A 1 89 ? -19.004 13.561 32.521 1.00 55.50 89 SER A C 1
ATOM 676 O O . SER A 1 89 ? -19.450 13.739 33.653 1.00 55.50 89 SER A O 1
ATOM 678 N N . ILE A 1 90 ? -17.888 14.170 32.106 1.00 56.12 90 ILE A N 1
ATOM 679 C CA . ILE A 1 90 ? -17.101 15.076 32.964 1.00 56.12 90 ILE A CA 1
ATOM 680 C C . ILE A 1 90 ? -17.891 16.359 33.276 1.00 56.12 90 ILE A C 1
ATOM 682 O O . ILE A 1 90 ? -17.861 16.851 34.407 1.00 56.12 90 ILE A O 1
ATOM 686 N N . ALA A 1 91 ? -18.646 16.886 32.306 1.00 57.69 91 ALA A N 1
ATOM 687 C CA . ALA A 1 91 ? -19.501 18.056 32.508 1.00 57.69 91 ALA A CA 1
ATOM 688 C C . ALA A 1 91 ? -20.663 17.795 33.488 1.00 57.69 91 ALA A C 1
ATOM 690 O O . ALA A 1 91 ? -21.032 18.701 34.239 1.00 57.69 91 ALA A O 1
ATOM 691 N N . LYS A 1 92 ? -21.213 16.571 33.520 1.00 52.91 92 LYS A N 1
ATOM 692 C CA . LYS A 1 92 ? -22.233 16.160 34.503 1.00 52.91 92 LYS A CA 1
ATOM 693 C C . LYS A 1 92 ? -21.656 16.031 35.916 1.00 52.91 92 LYS A C 1
ATOM 695 O O . LYS A 1 92 ? -22.194 16.647 36.830 1.00 52.91 92 LYS A O 1
ATOM 700 N N . ILE A 1 93 ? -20.508 15.368 36.079 1.00 57.34 93 ILE A N 1
ATOM 701 C CA . ILE A 1 93 ? -19.836 15.212 37.387 1.00 57.34 93 ILE A CA 1
ATOM 702 C C . ILE A 1 93 ? -19.488 16.580 38.001 1.00 57.34 93 ILE A C 1
ATOM 704 O O . ILE A 1 93 ? -19.653 16.804 39.198 1.00 57.34 93 ILE A O 1
ATOM 708 N N . LYS A 1 94 ? -19.060 17.545 37.176 1.00 52.06 94 LYS A N 1
ATOM 709 C CA . LYS A 1 94 ? -18.731 18.900 37.646 1.00 52.06 94 LYS A CA 1
ATOM 710 C C . LYS A 1 94 ? -19.963 19.733 38.041 1.00 52.06 94 LYS A C 1
ATOM 712 O O . LYS A 1 94 ? -19.808 20.707 38.774 1.00 52.06 94 LYS A O 1
ATOM 717 N N . ARG A 1 95 ? -21.166 19.386 37.563 1.00 53.91 95 ARG A N 1
ATOM 718 C CA . ARG A 1 95 ? -22.422 20.058 37.950 1.00 53.91 95 ARG A CA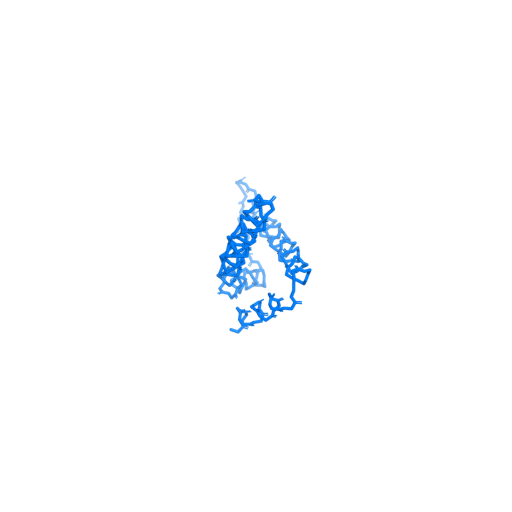 1
ATOM 719 C C . ARG A 1 95 ? -22.996 19.535 39.266 1.00 53.91 95 ARG A C 1
ATOM 721 O O . ARG A 1 95 ? -23.589 20.328 39.984 1.00 53.91 95 ARG A O 1
ATOM 728 N N . GLU A 1 96 ? -22.775 18.270 39.609 1.00 55.72 96 GLU A N 1
ATOM 729 C CA . GLU A 1 96 ? -23.290 17.679 40.858 1.00 55.72 96 GLU A CA 1
ATOM 730 C C . GLU A 1 96 ? -22.463 18.055 42.104 1.00 55.72 96 GLU A C 1
ATOM 732 O O . GLU A 1 96 ? -22.977 18.015 43.213 1.00 55.72 96 GLU A O 1
ATOM 737 N N . GLY A 1 97 ? -21.211 18.501 41.942 1.00 49.19 97 GLY A N 1
ATOM 738 C CA . GLY A 1 97 ? -20.354 18.969 43.047 1.00 49.19 97 GLY A CA 1
ATOM 739 C C . GLY A 1 97 ? -20.550 20.435 43.471 1.00 49.19 97 GLY A C 1
ATOM 740 O O . GLY A 1 97 ? -19.762 20.952 44.260 1.00 49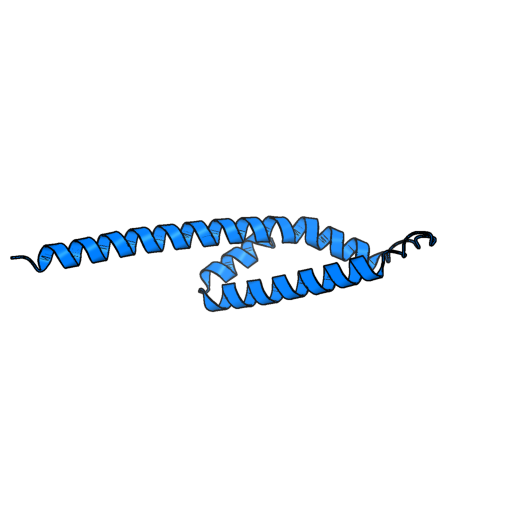.19 97 GLY A O 1
ATOM 741 N N . ARG A 1 98 ? -21.547 21.135 42.916 1.00 49.50 98 ARG A N 1
ATOM 742 C CA . ARG A 1 98 ? -21.988 22.469 43.359 1.00 49.50 98 ARG A CA 1
ATOM 743 C C . ARG A 1 98 ? -23.417 22.359 43.889 1.00 49.50 98 ARG A C 1
ATOM 745 O O . ARG A 1 98 ? -24.369 22.740 43.213 1.00 49.50 98 ARG A O 1
ATOM 752 N N . SER A 1 99 ? -23.571 21.805 45.080 1.00 42.25 99 SER A N 1
ATOM 753 C CA . SER A 1 99 ? -24.765 21.933 45.921 1.00 42.25 99 SER A CA 1
ATOM 754 C C . SER A 1 99 ? -24.323 21.934 47.372 1.00 42.25 99 SER A C 1
ATOM 756 O O . SER A 1 99 ? -23.395 21.155 47.683 1.00 42.25 99 SER A O 1
#

pLDDT: mean 77.45, std 15.19, range [42.25, 94.81]

Secondary structure (DSSP, 8-state):
-HHHHHHHHHHT-HHHHHHHHHHHHHHHHHHHHHHHHTSPPTTS--PPPPHHHHHHHHHIIIIIIHHHHHHHHHHHHHHHHHHHHHHHHHHHHHHHT--

InterPro domains:
  IPR026171 Fanconi anemia group I protein [PTHR21818] (12-98)
  IPR029314 FANCI solenoid 4 domain [PF14678] (2-98)

Radius of gyration: 21.59 Å; chains: 1; bounding box: 44×33×67 Å

Sequence (99 aa):
RVLAMLTRLYTLGSSAMEQLLRVLTRAYKVLGMAAKSAIAPKGFFQSPINRNLKALVDCTNKDLTGSVYELIVEGQEGAQEGKENQGQSIAKIKREGRS